Protein AF-A0A2G9TTN8-F1 (afdb_monomer)

Mean predicted aligned error: 19.25 Å

Radius of gyration: 30.58 Å; Cα contacts (8 Å, |Δi|>4): 25; chains: 1; bounding box: 53×48×79 Å

Solvent-accessible surface area (backbone atoms only — not comparable to full-atom values): 8066 Å² total; per-residue (Å²): 133,82,80,85,78,75,73,82,75,46,66,66,56,49,42,71,77,67,45,79,71,88,80,74,72,56,76,67,52,54,54,50,51,51,52,51,50,54,47,68,72,39,45,87,78,34,78,45,72,86,58,41,59,65,82,55,31,70,68,44,46,62,57,51,52,51,51,50,54,51,47,49,42,62,68,40,87,91,48,85,60,77,78,78,64,78,81,66,51,70,76,53,49,72,73,52,71,49,74,66,58,49,50,52,52,52,50,52,53,53,49,52,53,53,51,51,52,50,54,51,53,55,49,53,54,54,51,65,74,72,110

Structure (mmCIF, N/CA/C/O backbone):
data_AF-A0A2G9TTN8-F1
#
_entry.id   AF-A0A2G9TTN8-F1
#
loop_
_atom_site.group_PDB
_atom_site.id
_atom_site.type_symbol
_atom_site.label_atom_id
_atom_site.label_alt_id
_atom_site.label_comp_id
_atom_site.label_asym_id
_atom_site.label_entity_id
_atom_site.label_seq_id
_atom_site.pdbx_PDB_ins_code
_atom_site.Cartn_x
_atom_site.Cartn_y
_atom_site.Cartn_z
_atom_site.occupancy
_atom_site.B_iso_or_equiv
_atom_site.auth_seq_id
_atom_site.auth_comp_id
_atom_site.auth_asym_id
_atom_site.auth_atom_id
_atom_site.pdbx_PDB_model_num
ATOM 1 N N . MET A 1 1 ? 24.290 -30.072 -22.459 1.00 40.03 1 MET A N 1
ATOM 2 C CA . MET A 1 1 ? 23.283 -29.314 -21.688 1.00 40.03 1 MET A CA 1
ATOM 3 C C . MET A 1 1 ? 22.990 -30.095 -20.427 1.00 40.03 1 MET A C 1
ATOM 5 O O . MET A 1 1 ? 22.381 -31.156 -20.503 1.00 40.03 1 MET A O 1
ATOM 9 N N . GLU A 1 2 ? 23.516 -29.625 -19.301 1.00 44.84 2 GLU A N 1
ATOM 10 C CA . GLU A 1 2 ? 23.180 -30.155 -17.981 1.00 44.84 2 GLU A CA 1
ATOM 11 C C . GLU A 1 2 ? 21.689 -29.913 -17.714 1.00 44.84 2 GLU A C 1
ATOM 13 O O . GLU A 1 2 ? 21.155 -28.850 -18.037 1.00 44.84 2 GLU A O 1
ATOM 18 N N . ARG A 1 3 ? 20.998 -30.932 -17.197 1.00 50.28 3 ARG A N 1
ATOM 19 C CA . ARG A 1 3 ? 19.559 -30.904 -16.911 1.00 50.28 3 ARG A CA 1
ATOM 20 C C . ARG A 1 3 ? 19.286 -30.029 -15.686 1.00 50.28 3 ARG A C 1
ATOM 22 O O . ARG A 1 3 ? 19.079 -30.533 -14.588 1.00 50.28 3 ARG A O 1
ATOM 29 N N . VAL A 1 4 ? 19.284 -28.717 -15.872 1.00 46.62 4 VAL A N 1
ATOM 30 C CA . VAL A 1 4 ? 18.769 -27.774 -14.876 1.00 46.62 4 VAL A CA 1
ATOM 31 C C . VAL A 1 4 ? 17.241 -27.880 -14.899 1.00 46.62 4 VAL A C 1
ATOM 33 O O . VAL A 1 4 ? 16.613 -27.466 -15.869 1.00 46.62 4 VAL A O 1
ATOM 36 N N . GLY A 1 5 ? 16.652 -28.502 -13.870 1.00 51.91 5 GLY A N 1
ATOM 37 C CA . GLY A 1 5 ? 15.192 -28.602 -13.709 1.00 51.91 5 GLY A CA 1
ATOM 38 C C . GLY A 1 5 ? 14.635 -29.955 -13.250 1.00 51.91 5 GLY A C 1
ATOM 39 O O . GLY A 1 5 ? 13.427 -30.071 -13.095 1.00 51.91 5 GLY A O 1
ATOM 40 N N . SER A 1 6 ? 15.462 -30.980 -13.011 1.00 50.94 6 SER A N 1
ATOM 41 C CA . SER A 1 6 ? 14.986 -32.289 -12.520 1.00 50.94 6 SER A CA 1
ATOM 42 C C . SER A 1 6 ? 15.005 -32.436 -10.996 1.00 50.94 6 SER A C 1
ATOM 44 O O . SER A 1 6 ? 15.014 -33.560 -10.489 1.00 50.94 6 SER A O 1
ATOM 46 N N . GLU A 1 7 ? 15.043 -31.335 -10.245 1.00 55.66 7 GLU A N 1
ATOM 47 C CA . GLU A 1 7 ? 14.797 -31.413 -8.810 1.00 55.66 7 GLU A CA 1
ATOM 48 C C . GLU A 1 7 ? 13.307 -31.690 -8.620 1.00 55.66 7 GLU A C 1
ATOM 50 O O . GLU A 1 7 ? 12.473 -30.798 -8.761 1.00 55.66 7 GLU A O 1
ATOM 55 N N . LYS A 1 8 ? 12.984 -32.944 -8.285 1.00 53.34 8 LYS A N 1
ATOM 56 C CA . LYS A 1 8 ? 11.803 -33.301 -7.496 1.00 53.34 8 LYS A CA 1
ATOM 57 C C . LYS A 1 8 ? 11.864 -32.504 -6.191 1.00 53.34 8 LYS A C 1
ATOM 59 O O . LYS A 1 8 ? 12.233 -33.049 -5.152 1.00 53.34 8 LYS A O 1
ATOM 64 N N . ARG A 1 9 ? 11.590 -31.199 -6.250 1.00 53.06 9 ARG A N 1
ATOM 65 C CA . ARG A 1 9 ? 11.356 -30.364 -5.079 1.00 53.06 9 ARG A CA 1
ATOM 66 C C . ARG A 1 9 ? 10.040 -30.824 -4.490 1.00 53.06 9 ARG A C 1
ATOM 68 O O . ARG A 1 9 ? 8.984 -30.295 -4.794 1.00 53.06 9 ARG A O 1
ATOM 75 N N . ASP A 1 10 ? 10.171 -31.907 -3.738 1.00 57.09 10 ASP A N 1
ATOM 76 C CA . ASP A 1 10 ? 9.440 -32.183 -2.527 1.00 57.09 10 ASP A CA 1
ATOM 77 C C . ASP A 1 10 ? 7.942 -31.888 -2.670 1.00 57.09 10 ASP A C 1
ATOM 79 O O . ASP A 1 10 ? 7.395 -30.971 -2.065 1.00 57.09 10 ASP A O 1
ATOM 83 N N . GLU A 1 11 ? 7.265 -32.701 -3.491 1.00 55.34 11 GLU A N 1
ATOM 84 C CA . GLU A 1 11 ? 5.795 -32.746 -3.560 1.00 55.34 11 GLU A CA 1
ATOM 85 C C . GLU A 1 11 ? 5.184 -32.828 -2.154 1.00 55.34 11 GLU A C 1
ATOM 87 O O . GLU A 1 11 ? 4.103 -32.309 -1.916 1.00 55.34 11 GLU A O 1
ATOM 92 N N . ARG A 1 12 ? 5.910 -33.402 -1.187 1.00 58.12 12 ARG A N 1
ATOM 93 C CA . ARG A 1 12 ? 5.526 -33.455 0.223 1.00 58.12 12 ARG A CA 1
ATOM 94 C C . ARG A 1 12 ? 5.495 -32.079 0.902 1.00 58.12 12 ARG A C 1
ATOM 96 O O . ARG A 1 12 ? 4.645 -31.860 1.758 1.00 58.12 12 ARG A O 1
ATOM 103 N N . LEU A 1 13 ? 6.394 -31.165 0.536 1.00 54.72 13 LEU A N 1
ATOM 104 C CA . LEU A 1 13 ? 6.375 -29.761 0.967 1.00 54.72 13 LEU A CA 1
ATOM 105 C C . LEU A 1 13 ? 5.200 -29.028 0.314 1.00 54.72 13 LEU A C 1
ATOM 107 O O . LEU A 1 13 ? 4.478 -28.322 1.008 1.00 54.72 13 LEU A O 1
ATOM 111 N N . TYR A 1 14 ? 4.938 -29.298 -0.969 1.00 57.59 14 TYR A N 1
ATOM 112 C CA . TYR A 1 14 ? 3.762 -28.778 -1.672 1.00 57.59 14 TYR A CA 1
ATOM 113 C C . TYR A 1 14 ? 2.443 -29.261 -1.047 1.00 57.59 14 TYR A C 1
ATOM 115 O O . TYR A 1 14 ? 1.543 -28.460 -0.839 1.00 57.59 14 TYR A O 1
ATOM 123 N N . LEU A 1 15 ? 2.333 -30.539 -0.670 1.00 60.25 15 LEU A N 1
ATOM 124 C CA . LEU A 1 15 ? 1.170 -31.084 0.041 1.00 60.25 15 LEU A CA 1
ATOM 125 C C . LEU A 1 15 ? 1.044 -30.555 1.475 1.00 60.25 15 LEU A C 1
ATOM 127 O O . LEU A 1 15 ? -0.063 -30.435 1.978 1.00 60.25 15 LEU A O 1
ATOM 131 N N . LYS A 1 16 ? 2.153 -30.240 2.149 1.00 60.56 16 LYS A N 1
ATOM 132 C CA . LYS A 1 16 ? 2.117 -29.675 3.503 1.00 60.56 16 LYS A CA 1
ATOM 133 C C . LYS A 1 16 ? 1.726 -28.193 3.511 1.00 60.56 16 LYS A C 1
ATOM 135 O O . LYS A 1 16 ? 1.082 -27.757 4.456 1.00 60.56 16 LYS A O 1
ATOM 140 N N . GLU A 1 17 ? 2.150 -27.427 2.506 1.00 58.00 17 GLU A N 1
ATOM 141 C CA . GLU A 1 17 ? 1.852 -25.990 2.398 1.00 58.00 17 GLU A CA 1
ATOM 142 C C . GLU A 1 17 ? 0.553 -25.694 1.632 1.00 58.00 17 GLU A C 1
ATOM 144 O O . GLU A 1 17 ? -0.103 -24.701 1.930 1.00 58.00 17 GLU A O 1
ATOM 149 N N . TYR A 1 18 ? 0.175 -26.539 0.668 1.00 58.38 18 TYR A N 1
ATOM 150 C CA . TYR A 1 18 ? -0.942 -26.302 -0.260 1.00 58.38 18 TYR A CA 1
ATOM 151 C C . TYR A 1 18 ? -1.860 -27.516 -0.463 1.00 58.38 18 TYR A C 1
ATOM 153 O O . TYR A 1 18 ? -2.804 -27.442 -1.251 1.00 58.38 18 TYR A O 1
ATOM 161 N N . GLY A 1 19 ? -1.593 -28.650 0.189 1.00 50.84 19 GLY A N 1
ATOM 162 C CA . GLY A 1 19 ? -2.518 -29.777 0.176 1.00 50.84 19 GLY A CA 1
ATOM 163 C C . GLY A 1 19 ? -3.729 -29.413 1.018 1.00 50.84 19 GLY A C 1
ATOM 164 O O . GLY A 1 19 ? -3.608 -29.242 2.227 1.00 50.84 19 GLY A O 1
ATOM 165 N N . LEU A 1 20 ? -4.876 -29.262 0.363 1.00 51.72 20 LEU A N 1
ATOM 166 C CA . LEU A 1 20 ? -6.171 -29.116 1.014 1.00 51.72 20 LEU A CA 1
ATOM 167 C C . LEU A 1 20 ? -6.384 -30.318 1.944 1.00 51.72 20 LEU A C 1
ATOM 169 O O . LEU A 1 20 ? -6.697 -31.418 1.489 1.00 51.72 20 LEU A O 1
ATOM 173 N N . ASP A 1 21 ? -6.189 -30.117 3.244 1.00 51.28 21 ASP A N 1
ATOM 174 C CA . ASP A 1 21 ? -6.708 -31.020 4.264 1.00 51.28 21 ASP A CA 1
ATOM 175 C C . ASP A 1 21 ? -8.226 -30.785 4.312 1.00 51.28 21 ASP A C 1
ATOM 177 O O . ASP A 1 21 ? -8.738 -30.036 5.137 1.00 51.28 21 ASP A O 1
ATOM 181 N N . GLU A 1 22 ? -8.965 -31.359 3.354 1.00 50.66 22 GLU A N 1
ATOM 182 C CA . GLU A 1 22 ? -10.428 -31.203 3.224 1.00 50.66 22 GLU A CA 1
ATOM 183 C C . GLU A 1 22 ? -11.220 -31.802 4.414 1.00 50.66 22 GLU A C 1
ATOM 185 O O . GLU A 1 22 ? -12.447 -31.883 4.379 1.00 50.66 22 GLU A O 1
ATOM 190 N N . GLY A 1 23 ? -10.549 -32.251 5.480 1.00 51.78 23 GLY A N 1
ATOM 191 C CA . GLY A 1 23 ? -11.149 -33.020 6.570 1.00 51.78 23 GLY A CA 1
ATOM 192 C C . GLY A 1 23 ? -11.307 -32.301 7.910 1.00 51.78 23 GLY A C 1
ATOM 193 O O . GLY A 1 23 ? -11.950 -32.850 8.806 1.00 51.78 23 GLY A O 1
ATOM 194 N N . THR A 1 24 ? -10.748 -31.107 8.097 1.00 49.88 24 THR A N 1
ATOM 195 C CA . THR A 1 24 ? -10.552 -30.534 9.442 1.00 49.88 24 THR A CA 1
ATOM 196 C C . THR A 1 24 ? -11.138 -29.124 9.545 1.00 49.88 24 THR A C 1
ATOM 198 O O . THR A 1 24 ? -10.456 -28.118 9.441 1.00 49.88 24 THR A O 1
ATOM 201 N N . ALA A 1 25 ? -12.448 -29.075 9.822 1.00 52.62 25 ALA A N 1
ATOM 202 C CA . ALA A 1 25 ? -13.176 -27.927 10.385 1.00 52.62 25 ALA A CA 1
ATOM 203 C C . ALA A 1 25 ? -13.300 -26.634 9.536 1.00 52.62 25 ALA A C 1
ATOM 205 O O . ALA A 1 25 ? -13.390 -25.542 10.095 1.00 52.62 25 ALA A O 1
ATOM 206 N N . LEU A 1 26 ? -13.434 -26.749 8.210 1.00 50.62 26 LEU A N 1
ATOM 207 C CA . LEU A 1 26 ? -13.588 -25.604 7.289 1.00 50.62 26 LEU A CA 1
ATOM 208 C C . LEU A 1 26 ? -14.845 -24.736 7.501 1.00 50.62 26 LEU A C 1
ATOM 210 O O . LEU A 1 26 ? -14.825 -23.550 7.196 1.00 50.62 26 LEU A O 1
ATOM 214 N N . GLY A 1 27 ? -15.923 -25.264 8.094 1.00 53.81 27 GLY A N 1
ATOM 215 C CA . GLY A 1 27 ? -17.190 -24.520 8.190 1.00 53.81 27 GLY A CA 1
ATOM 216 C C . GLY A 1 27 ? -17.100 -23.189 8.953 1.00 53.81 27 GLY A C 1
ATOM 217 O O . GLY A 1 27 ? -17.792 -22.239 8.612 1.00 53.81 27 GLY A O 1
ATOM 218 N N . ASN A 1 28 ? -16.223 -23.089 9.957 1.00 60.41 28 ASN A N 1
ATOM 219 C CA . ASN A 1 28 ? -16.062 -21.862 10.747 1.00 60.41 28 ASN A CA 1
ATOM 220 C C . ASN A 1 28 ? -15.043 -20.878 10.147 1.00 60.41 28 ASN A C 1
ATOM 222 O O . ASN A 1 28 ? -15.126 -19.677 10.419 1.00 60.41 28 ASN A O 1
ATOM 226 N N . GLU A 1 29 ? -14.071 -21.379 9.381 1.00 66.75 29 GLU A N 1
ATOM 227 C CA . GLU A 1 29 ? -13.055 -20.561 8.710 1.00 66.75 29 GLU A CA 1
ATOM 228 C C . GLU A 1 29 ? -13.601 -19.952 7.417 1.00 66.75 29 GLU A C 1
ATOM 230 O O . GLU A 1 29 ? -13.359 -18.772 7.160 1.00 66.75 29 GLU A O 1
ATOM 235 N N . ASP A 1 30 ? -14.427 -20.694 6.678 1.00 80.12 30 ASP A N 1
ATOM 236 C CA . ASP A 1 30 ? -15.103 -20.204 5.474 1.00 80.12 30 ASP A CA 1
ATOM 237 C C . ASP A 1 30 ? -16.044 -19.034 5.801 1.00 80.12 30 ASP A C 1
ATOM 239 O O . ASP A 1 30 ? -16.016 -17.993 5.142 1.00 80.12 30 ASP A O 1
ATOM 243 N N . GLU A 1 31 ? -16.820 -19.138 6.884 1.00 85.25 31 GLU A N 1
ATOM 244 C CA . GLU A 1 31 ? -17.669 -18.040 7.366 1.00 85.25 31 GLU A CA 1
ATOM 245 C C . GLU A 1 31 ? -16.861 -16.794 7.755 1.00 85.25 31 GLU A C 1
ATOM 247 O O . GLU A 1 31 ? -17.273 -15.664 7.481 1.00 85.25 31 GLU A O 1
ATOM 252 N N . LEU A 1 32 ? -15.700 -16.981 8.393 1.00 87.38 32 LEU A N 1
ATOM 253 C CA . LEU A 1 32 ? -14.826 -15.875 8.782 1.00 87.38 32 LEU A CA 1
ATOM 254 C C . LEU A 1 32 ? -14.192 -15.206 7.556 1.00 87.38 32 LEU A C 1
ATOM 256 O O . LEU A 1 32 ? -14.090 -13.979 7.518 1.00 87.38 32 LEU A O 1
ATOM 260 N N . ALA A 1 33 ? -13.795 -15.994 6.556 1.00 87.94 33 ALA A N 1
ATOM 261 C CA . ALA A 1 33 ? -13.242 -15.503 5.301 1.00 87.94 33 ALA A CA 1
ATOM 262 C C . ALA A 1 33 ? -14.278 -14.696 4.505 1.00 87.94 33 ALA A C 1
ATOM 264 O O . ALA A 1 33 ? -13.960 -13.609 4.016 1.00 87.94 33 ALA A O 1
ATOM 265 N N . HIS A 1 34 ? -15.525 -15.172 4.436 1.00 89.75 34 HIS A N 1
ATOM 266 C CA . HIS A 1 34 ? -16.630 -14.430 3.829 1.00 89.75 34 HIS A CA 1
ATOM 267 C C . HIS A 1 34 ? -16.905 -13.117 4.564 1.00 89.75 34 HIS A C 1
ATOM 269 O O . HIS A 1 34 ? -16.943 -12.061 3.935 1.00 89.75 34 HIS A O 1
ATOM 275 N N . LEU A 1 35 ? -16.986 -13.153 5.898 1.00 89.12 35 LEU A N 1
ATOM 276 C CA . LEU A 1 35 ? -17.172 -11.947 6.705 1.00 89.12 35 LEU A CA 1
ATOM 277 C C . LEU A 1 35 ? -16.033 -10.938 6.493 1.00 89.12 35 LEU A C 1
ATOM 279 O O . LEU A 1 35 ? -16.276 -9.738 6.378 1.00 89.12 35 LEU A O 1
ATOM 283 N N . TYR A 1 36 ? -14.787 -11.412 6.433 1.00 90.25 36 TYR A N 1
ATOM 284 C CA . TYR A 1 36 ? -13.629 -10.563 6.165 1.00 90.25 36 TYR A CA 1
ATOM 285 C C . TYR A 1 36 ? -13.717 -9.920 4.782 1.00 90.25 36 TYR A C 1
ATOM 287 O O . TYR A 1 36 ? -13.527 -8.711 4.652 1.00 90.25 36 TYR A O 1
ATOM 295 N N . HIS A 1 37 ? -14.039 -10.707 3.756 1.00 91.38 37 HIS A N 1
ATOM 296 C CA . HIS A 1 37 ? -14.210 -10.209 2.398 1.00 91.38 37 HIS A CA 1
ATOM 297 C C . HIS A 1 37 ? -15.285 -9.118 2.326 1.00 91.38 37 HIS A C 1
ATOM 299 O O . HIS A 1 37 ? -15.022 -8.039 1.795 1.00 91.38 37 HIS A O 1
ATOM 305 N N . ASP A 1 38 ? -16.452 -9.355 2.922 1.00 90.81 38 ASP A N 1
ATOM 306 C CA . ASP A 1 38 ? -17.572 -8.412 2.909 1.00 90.81 38 ASP A CA 1
ATOM 307 C C . ASP A 1 38 ? -17.229 -7.094 3.605 1.00 90.81 38 ASP A C 1
ATOM 309 O O . ASP A 1 38 ? -17.565 -6.016 3.105 1.00 90.81 38 ASP A O 1
ATOM 313 N N . VAL A 1 39 ? -16.521 -7.160 4.735 1.00 90.75 39 VAL A N 1
ATOM 314 C CA . VAL A 1 39 ? -16.051 -5.969 5.452 1.00 90.75 39 VAL A CA 1
ATOM 315 C C . VAL A 1 39 ? -15.048 -5.184 4.610 1.00 90.75 39 VAL A C 1
ATOM 317 O O . VAL A 1 39 ? -15.163 -3.964 4.501 1.00 90.75 39 VAL A O 1
ATOM 320 N N . MET A 1 40 ? -14.091 -5.868 3.980 1.00 87.62 40 MET A N 1
ATOM 321 C CA . MET A 1 40 ? -13.050 -5.218 3.177 1.00 87.62 40 MET A CA 1
ATOM 322 C C . MET A 1 40 ? -13.598 -4.620 1.874 1.00 87.62 40 MET A C 1
ATOM 324 O O . MET A 1 40 ? -13.087 -3.598 1.414 1.00 87.62 40 MET A O 1
ATOM 328 N N . MET A 1 41 ? -14.644 -5.212 1.289 1.00 91.50 41 MET A N 1
ATOM 329 C CA . MET A 1 41 ? -15.289 -4.691 0.077 1.00 91.50 41 MET A CA 1
ATOM 330 C C . MET A 1 41 ? -16.233 -3.517 0.361 1.00 91.50 41 MET A C 1
ATOM 332 O O . MET A 1 41 ? -16.399 -2.645 -0.492 1.00 91.50 41 MET A O 1
ATOM 336 N N . ASN A 1 42 ? -16.806 -3.438 1.564 1.00 89.12 42 ASN A N 1
ATOM 337 C CA . ASN A 1 42 ? -17.757 -2.393 1.948 1.00 89.12 42 ASN A CA 1
ATOM 338 C C . ASN A 1 42 ? -17.130 -1.327 2.857 1.00 89.12 42 ASN A C 1
ATOM 340 O O . ASN A 1 42 ? -17.616 -1.044 3.954 1.00 89.12 42 ASN A O 1
ATOM 344 N N . SER A 1 43 ? -16.080 -0.667 2.367 1.00 83.38 43 SER A N 1
ATOM 345 C CA . SER A 1 43 ? -15.341 0.368 3.110 1.00 83.38 43 SER A CA 1
ATOM 346 C C . SER A 1 43 ? -16.190 1.569 3.555 1.00 83.38 43 SER A C 1
ATOM 348 O O . SER A 1 43 ? -15.846 2.240 4.525 1.00 83.38 43 SER A O 1
ATOM 350 N N . ALA A 1 44 ? -17.320 1.835 2.892 1.00 88.44 44 ALA A N 1
ATOM 351 C CA . ALA A 1 44 ? -18.253 2.891 3.288 1.00 88.44 44 ALA A CA 1
ATOM 352 C C . ALA A 1 44 ? -19.015 2.569 4.587 1.00 88.44 44 ALA A C 1
ATOM 354 O O . ALA A 1 44 ? -19.326 3.476 5.355 1.00 88.44 44 ALA A O 1
ATOM 355 N N . LEU A 1 45 ? -19.321 1.289 4.827 1.00 88.81 45 LEU A N 1
ATOM 356 C CA . LEU A 1 45 ? -19.989 0.825 6.047 1.00 88.81 45 LEU A CA 1
ATOM 357 C C . LEU A 1 45 ? -18.994 0.606 7.186 1.00 88.81 45 LEU A C 1
ATOM 359 O O . LEU A 1 45 ? -19.357 0.760 8.351 1.00 88.81 45 LEU A O 1
ATOM 363 N N . TYR A 1 46 ? -17.743 0.297 6.837 1.00 88.44 46 TYR A N 1
ATOM 364 C CA . TYR A 1 46 ? -16.675 0.001 7.783 1.00 88.44 46 TYR A CA 1
ATOM 365 C C . TYR A 1 46 ? -15.483 0.967 7.639 1.00 88.44 46 TYR A C 1
ATOM 367 O O . TYR A 1 46 ? -14.388 0.547 7.260 1.00 88.44 46 TYR A O 1
ATOM 375 N N . PRO A 1 47 ? -15.664 2.277 7.910 1.00 87.06 47 PRO A N 1
ATOM 376 C CA . PRO A 1 47 ? -14.626 3.284 7.678 1.00 87.06 47 PRO A CA 1
ATOM 377 C C . PRO A 1 47 ? -13.462 3.229 8.679 1.00 87.06 47 PRO A C 1
ATOM 379 O O . PRO A 1 47 ? -12.411 3.819 8.432 1.00 87.06 47 PRO A O 1
ATOM 382 N N . SER A 1 48 ? -13.634 2.567 9.825 1.00 88.81 48 SER A N 1
ATOM 383 C CA . SER A 1 48 ? -12.620 2.469 10.881 1.00 88.81 48 SER A CA 1
ATOM 384 C C . SER A 1 48 ? -12.586 1.075 11.502 1.00 88.81 48 SER A C 1
ATOM 386 O O . SER A 1 48 ? -13.562 0.330 11.429 1.00 88.81 48 SER A O 1
ATOM 388 N N . LEU A 1 49 ? -11.488 0.723 12.178 1.00 86.50 49 LEU A N 1
ATOM 389 C CA . LEU A 1 49 ? -11.386 -0.573 12.858 1.00 86.50 49 LEU A CA 1
ATOM 390 C C . LEU A 1 49 ? -12.542 -0.794 13.855 1.00 86.50 49 LEU A C 1
ATOM 392 O O . LEU A 1 49 ? -13.065 -1.894 13.941 1.00 86.50 49 LEU A O 1
ATOM 396 N N . GLU A 1 50 ? -12.983 0.249 14.561 1.00 89.06 50 GLU A N 1
ATOM 397 C CA . GLU A 1 50 ? -14.073 0.179 15.551 1.00 89.06 50 GLU A CA 1
ATOM 398 C C . GLU A 1 50 ? -15.446 -0.123 14.937 1.00 89.06 50 GLU A C 1
ATOM 400 O O . GLU A 1 50 ? -16.333 -0.622 15.623 1.00 89.06 50 GLU A O 1
ATOM 405 N N . SER A 1 51 ? -15.628 0.178 13.650 1.00 90.56 51 SER A N 1
ATOM 406 C CA . SER A 1 51 ? -16.875 -0.115 12.937 1.00 90.56 51 SER A CA 1
ATOM 407 C C . SER A 1 51 ? -16.988 -1.579 12.493 1.00 90.56 51 SER A C 1
ATOM 409 O O . SER A 1 51 ? -18.084 -2.040 12.178 1.00 90.56 51 SER A O 1
ATOM 411 N N . VAL A 1 52 ? -15.875 -2.322 12.485 1.00 91.25 52 VAL A N 1
ATOM 412 C CA . VAL A 1 52 ? -15.803 -3.727 12.059 1.00 91.25 52 VAL A CA 1
ATOM 413 C C . VAL A 1 52 ? -16.515 -4.642 13.074 1.00 91.25 52 VAL A C 1
ATOM 415 O O . VAL A 1 52 ? -16.433 -4.399 14.279 1.00 91.25 52 VAL A O 1
ATOM 418 N N . PRO A 1 53 ? -17.177 -5.735 12.637 1.00 92.62 53 PRO A N 1
ATOM 419 C CA . PRO A 1 53 ? -17.763 -6.723 13.542 1.00 92.62 53 PRO A CA 1
ATOM 420 C C . PRO A 1 53 ? -16.767 -7.248 14.5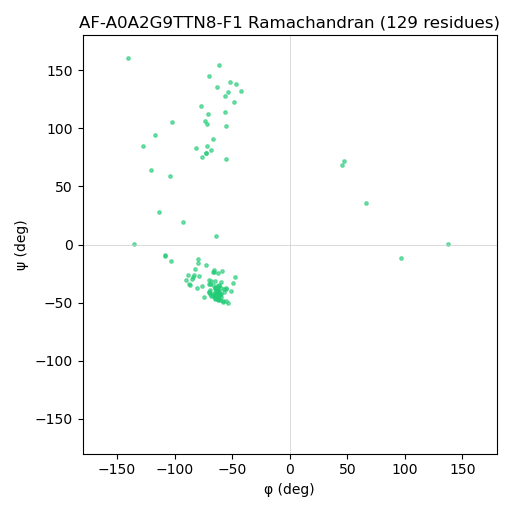88 1.00 92.62 53 PRO A C 1
ATOM 422 O O . PRO A 1 53 ? -15.620 -7.556 14.259 1.00 92.62 53 PRO A O 1
ATOM 425 N N . SER A 1 54 ? -17.223 -7.424 15.834 1.00 88.81 54 SER A N 1
ATOM 426 C CA . SER A 1 54 ? -16.382 -7.782 16.994 1.00 88.81 54 SER A CA 1
ATOM 427 C C . SER A 1 54 ? -15.484 -9.000 16.758 1.00 88.81 54 SER A C 1
ATOM 429 O O . SER A 1 54 ? -14.306 -8.977 17.103 1.00 88.81 54 SER A O 1
ATOM 431 N N . ARG A 1 55 ? -16.007 -10.027 16.076 1.00 88.88 55 ARG A N 1
ATOM 432 C CA . ARG A 1 55 ? -15.265 -11.249 15.722 1.00 88.88 55 ARG A CA 1
ATOM 433 C C . ARG A 1 55 ? -13.995 -10.963 14.909 1.00 88.88 55 ARG A C 1
ATOM 435 O O . ARG A 1 55 ? -12.983 -11.617 15.122 1.00 88.88 55 ARG A O 1
ATOM 442 N N . LEU A 1 56 ? -14.041 -9.998 13.990 1.00 89.06 56 LEU A N 1
ATOM 443 C CA . LEU A 1 56 ? -12.879 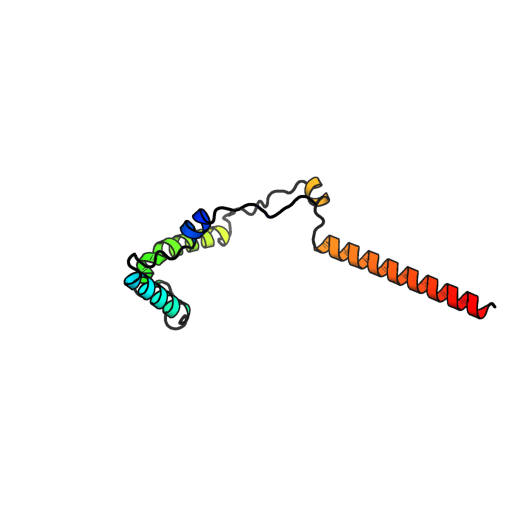-9.576 13.201 1.00 89.06 56 LEU A CA 1
ATOM 444 C C . LEU A 1 56 ? -12.059 -8.509 13.919 1.00 89.06 56 LEU A C 1
ATOM 446 O O . LEU A 1 56 ? -10.835 -8.512 13.806 1.00 89.06 56 LEU A O 1
ATOM 450 N N . TYR A 1 57 ? -12.716 -7.624 14.671 1.00 90.62 57 TYR A N 1
ATOM 451 C CA . TYR A 1 57 ? -12.045 -6.623 15.492 1.00 90.62 57 TYR A CA 1
ATOM 452 C C . TYR A 1 57 ? -11.022 -7.273 16.424 1.00 90.62 57 TYR A C 1
ATOM 454 O O . TYR A 1 57 ? -9.861 -6.876 16.416 1.00 90.62 57 TYR A O 1
ATOM 462 N N . ASP A 1 58 ? -11.417 -8.312 17.162 1.00 89.31 58 ASP A N 1
ATOM 463 C CA . ASP A 1 58 ? -10.543 -8.971 18.135 1.00 89.31 58 ASP A CA 1
ATOM 464 C C . ASP A 1 58 ? -9.294 -9.586 17.482 1.00 89.31 58 ASP A C 1
ATOM 466 O O . ASP A 1 58 ? -8.204 -9.521 18.049 1.00 89.31 58 ASP A O 1
ATOM 470 N N . ILE A 1 59 ? -9.427 -10.105 16.257 1.00 90.19 59 ILE A N 1
ATOM 471 C CA . ILE A 1 59 ? -8.321 -10.690 15.485 1.00 90.19 59 ILE A CA 1
ATOM 472 C C . ILE A 1 59 ? -7.401 -9.594 14.928 1.00 90.19 59 ILE A C 1
ATOM 474 O O . ILE A 1 59 ? -6.174 -9.690 14.993 1.00 90.19 59 ILE A O 1
ATOM 478 N N . LEU A 1 60 ? -7.988 -8.538 14.361 1.00 90.00 60 LEU A N 1
ATOM 479 C CA . LEU A 1 60 ? -7.249 -7.499 13.646 1.00 90.00 60 LEU A CA 1
ATOM 480 C C . LEU A 1 60 ? -6.651 -6.441 14.574 1.00 90.00 60 LEU A C 1
ATOM 482 O O . LEU A 1 60 ? -5.700 -5.766 14.176 1.00 90.00 60 LEU A O 1
ATOM 486 N N . ARG A 1 61 ? -7.167 -6.281 15.799 1.00 92.31 61 ARG A N 1
ATOM 487 C CA . ARG A 1 61 ? -6.783 -5.191 16.709 1.00 92.31 61 ARG A CA 1
ATOM 488 C C . ARG A 1 61 ? -5.287 -5.144 16.971 1.00 92.31 61 ARG A C 1
ATOM 490 O O . ARG A 1 61 ? -4.689 -4.080 16.855 1.00 92.31 61 ARG A O 1
ATOM 497 N N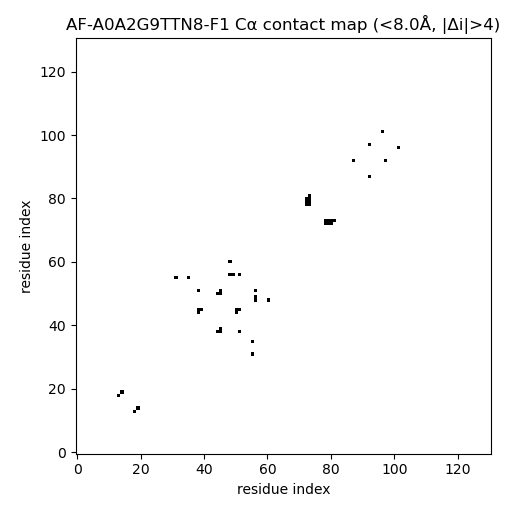 . GLU A 1 62 ? -4.676 -6.276 17.305 1.00 90.12 62 GLU A N 1
ATOM 498 C CA . GLU A 1 62 ? -3.246 -6.326 17.634 1.00 90.12 62 GLU A CA 1
ATOM 499 C C . GLU A 1 62 ? -2.372 -5.961 16.430 1.00 90.12 62 GLU A C 1
ATOM 501 O O . GLU A 1 62 ? -1.453 -5.144 16.543 1.00 90.12 62 GLU A O 1
ATOM 506 N N . TRP A 1 63 ? -2.709 -6.504 15.259 1.00 90.81 63 TRP A N 1
ATOM 507 C CA . TRP A 1 63 ? -2.030 -6.208 13.999 1.00 90.81 63 TRP A CA 1
ATOM 508 C C . TRP A 1 63 ? -2.172 -4.741 13.615 1.00 90.81 63 TRP A C 1
ATOM 510 O O . TRP A 1 63 ? -1.179 -4.088 13.295 1.00 90.81 63 TRP A O 1
ATOM 520 N N . HIS A 1 64 ? -3.386 -4.202 13.711 1.00 90.69 64 HIS A N 1
ATOM 521 C CA . HIS A 1 64 ? -3.667 -2.799 13.444 1.00 90.69 64 HIS A CA 1
ATOM 522 C C . HIS A 1 64 ? -2.894 -1.880 14.399 1.00 90.69 64 HIS A C 1
ATOM 524 O O . HIS A 1 64 ? -2.257 -0.927 13.953 1.00 90.69 64 HIS A O 1
ATOM 530 N N . SER A 1 65 ? -2.876 -2.175 15.703 1.00 89.94 65 SER A N 1
ATOM 531 C CA . SER A 1 65 ? -2.092 -1.415 16.684 1.00 89.94 65 SER A CA 1
ATOM 532 C C . SER A 1 65 ? -0.593 -1.454 16.382 1.00 89.94 65 SER A C 1
ATOM 534 O O . SER A 1 65 ? 0.069 -0.418 16.443 1.00 89.94 65 SER A O 1
ATOM 536 N N . SER A 1 66 ? -0.060 -2.621 16.014 1.00 88.00 66 SER A N 1
ATOM 537 C CA . SER A 1 66 ? 1.350 -2.792 15.653 1.00 88.00 66 SER A CA 1
ATOM 538 C C . SER A 1 66 ? 1.718 -2.023 14.379 1.00 88.00 66 SER A C 1
ATOM 540 O O . SER A 1 66 ? 2.706 -1.284 14.353 1.00 88.00 66 SER A O 1
ATOM 542 N N . ALA A 1 67 ? 0.884 -2.118 13.340 1.00 87.69 67 ALA A N 1
ATOM 543 C CA . ALA A 1 67 ? 1.060 -1.401 12.081 1.00 87.69 67 ALA A CA 1
ATOM 544 C C . ALA A 1 67 ? 0.946 0.120 12.261 1.00 87.69 67 ALA A C 1
ATOM 546 O O . ALA A 1 67 ? 1.749 0.873 11.707 1.00 87.69 67 ALA A O 1
ATOM 547 N N . ASN A 1 68 ? -0.000 0.586 13.079 1.00 87.88 68 ASN A N 1
ATOM 548 C CA . ASN A 1 68 ? -0.141 2.000 13.410 1.00 87.88 68 ASN A CA 1
ATOM 549 C C . ASN A 1 68 ? 1.085 2.513 14.182 1.00 87.88 68 ASN A C 1
ATOM 551 O O . ASN A 1 68 ? 1.636 3.554 13.836 1.00 87.88 68 ASN A O 1
ATOM 555 N N . ALA A 1 69 ? 1.580 1.755 15.167 1.00 86.44 69 ALA A N 1
ATOM 556 C CA . ALA A 1 69 ? 2.800 2.105 15.892 1.00 86.44 69 ALA A CA 1
ATOM 557 C C . ALA A 1 69 ? 4.030 2.149 14.969 1.00 86.44 69 ALA A C 1
ATOM 559 O O . ALA A 1 69 ? 4.852 3.055 15.083 1.00 86.44 69 ALA A O 1
ATOM 560 N N . TYR A 1 70 ? 4.156 1.204 14.034 1.00 82.19 70 TYR A N 1
ATOM 561 C CA . TYR A 1 70 ? 5.203 1.229 13.011 1.00 82.19 70 TYR A CA 1
ATOM 562 C C . TYR A 1 70 ? 5.098 2.474 12.126 1.00 82.19 70 TYR A C 1
ATOM 564 O O . TYR A 1 70 ? 6.088 3.180 11.949 1.00 82.19 70 TYR A O 1
ATOM 572 N N . THR A 1 71 ? 3.894 2.772 11.633 1.00 84.19 71 THR A N 1
ATOM 573 C CA . THR A 1 71 ? 3.618 3.941 10.788 1.00 84.19 71 THR A CA 1
ATOM 574 C C . THR A 1 71 ? 3.998 5.224 11.512 1.00 84.19 71 THR A C 1
ATOM 576 O O . THR A 1 71 ? 4.778 6.010 10.992 1.00 84.19 71 THR A O 1
ATOM 579 N N . GLN A 1 72 ? 3.556 5.391 12.759 1.00 83.44 72 GLN A N 1
ATOM 580 C CA . GLN A 1 72 ? 3.930 6.538 13.582 1.00 83.44 72 GLN A CA 1
ATOM 581 C C . GLN A 1 72 ? 5.445 6.665 13.738 1.00 83.44 72 GLN A C 1
ATOM 583 O O . GLN A 1 72 ? 5.965 7.767 13.634 1.00 83.44 72 GLN A O 1
ATOM 588 N N . ARG A 1 73 ? 6.175 5.562 13.926 1.00 75.38 73 ARG A N 1
ATOM 589 C CA . ARG A 1 73 ? 7.639 5.620 14.016 1.00 75.38 73 ARG A CA 1
ATOM 590 C C . ARG A 1 73 ? 8.292 6.112 12.721 1.00 75.38 73 ARG A C 1
ATOM 592 O O . ARG A 1 73 ? 9.270 6.842 12.805 1.00 75.38 73 ARG A O 1
ATOM 599 N N . ILE A 1 74 ? 7.785 5.728 11.544 1.00 75.69 74 ILE A N 1
ATOM 600 C CA . ILE A 1 74 ? 8.361 6.143 10.248 1.00 75.69 74 ILE A CA 1
ATOM 601 C C . ILE A 1 74 ? 7.900 7.520 9.768 1.00 75.69 74 ILE A C 1
ATOM 603 O O . ILE A 1 74 ? 8.620 8.147 8.995 1.00 75.69 74 ILE A O 1
ATOM 607 N N . THR A 1 75 ? 6.715 7.983 10.177 1.00 75.62 75 THR A N 1
ATOM 608 C CA . THR A 1 75 ? 6.130 9.243 9.689 1.00 75.62 75 THR A CA 1
ATOM 609 C C . THR A 1 75 ? 6.246 10.399 10.671 1.00 75.62 75 THR A C 1
ATOM 611 O O . THR A 1 75 ? 5.972 11.533 10.292 1.00 75.62 75 THR A O 1
ATOM 614 N N . LYS A 1 76 ? 6.572 10.145 11.942 1.00 74.00 76 LYS A N 1
ATOM 615 C CA . LYS A 1 76 ? 6.659 11.201 12.951 1.00 74.00 76 LYS A CA 1
ATOM 616 C C . LYS A 1 76 ? 7.959 11.979 12.785 1.00 74.00 76 LYS A C 1
ATOM 618 O O . LYS A 1 76 ? 9.057 11.436 12.917 1.00 74.00 76 LYS A O 1
ATOM 623 N N . ASP A 1 77 ? 7.811 13.273 12.528 1.00 64.62 77 ASP A N 1
ATOM 624 C CA . ASP A 1 77 ? 8.932 14.192 12.373 1.00 64.62 77 ASP A CA 1
ATOM 625 C C . ASP A 1 77 ? 9.840 14.169 13.614 1.00 64.62 77 ASP A C 1
ATOM 627 O O . ASP A 1 77 ? 9.388 14.325 14.750 1.00 64.62 77 ASP A O 1
ATOM 631 N N . GLY A 1 78 ? 11.139 13.959 13.390 1.00 67.38 78 GLY A N 1
ATOM 632 C CA . GLY A 1 78 ? 12.166 13.931 14.437 1.00 67.38 78 GLY A CA 1
ATOM 633 C C . GLY A 1 78 ? 12.558 12.541 14.956 1.00 67.38 78 GLY A C 1
ATOM 634 O O . GLY A 1 78 ? 13.594 12.429 15.609 1.00 67.38 78 GLY A O 1
ATOM 635 N N . GLU A 1 79 ? 11.819 11.473 14.630 1.00 59.78 79 GLU A N 1
ATOM 636 C CA . GLU A 1 79 ? 12.208 10.090 14.945 1.00 59.78 79 GLU A CA 1
ATOM 637 C C . GLU A 1 79 ? 12.759 9.393 13.687 1.00 59.78 79 GLU A C 1
ATOM 639 O O . GLU A 1 79 ? 12.036 9.031 12.765 1.00 59.78 79 GLU A O 1
ATOM 644 N N . THR A 1 80 ? 14.082 9.208 13.613 1.00 59.78 80 THR A N 1
ATOM 645 C CA . THR A 1 80 ? 14.733 8.506 12.490 1.00 59.78 80 THR A CA 1
ATOM 646 C C . THR A 1 80 ? 14.455 7.006 12.541 1.00 59.78 80 THR A C 1
ATOM 648 O O . THR A 1 80 ? 15.274 6.221 13.026 1.00 59.78 80 THR A O 1
ATOM 651 N N . TYR A 1 81 ? 13.328 6.569 11.991 1.00 53.19 81 TYR A N 1
ATOM 652 C CA . TYR A 1 81 ? 13.098 5.152 11.745 1.00 53.19 81 TYR A CA 1
ATOM 653 C C . TYR A 1 81 ? 13.798 4.736 10.447 1.00 53.19 81 TYR A C 1
ATOM 655 O O . TYR A 1 81 ? 13.241 4.736 9.356 1.00 53.19 81 TYR A O 1
ATOM 663 N N . ALA A 1 82 ? 15.093 4.451 10.596 1.00 62.25 82 ALA A N 1
ATOM 664 C CA . ALA A 1 82 ? 15.948 3.760 9.636 1.00 62.25 82 ALA A CA 1
ATOM 665 C C . ALA A 1 82 ? 15.868 4.241 8.169 1.00 62.25 82 ALA A C 1
ATOM 667 O O . ALA A 1 82 ? 15.468 3.500 7.279 1.00 62.25 82 ALA A O 1
ATOM 668 N N . ALA A 1 83 ? 16.405 5.431 7.887 1.00 53.09 83 ALA A N 1
ATOM 669 C CA . ALA A 1 83 ? 16.833 5.805 6.533 1.00 53.09 83 ALA A CA 1
ATOM 670 C C . ALA A 1 83 ? 18.356 5.990 6.415 1.00 53.09 83 ALA A C 1
ATOM 672 O O . ALA A 1 83 ? 18.839 6.681 5.522 1.00 53.09 83 ALA A O 1
ATOM 673 N N . ARG A 1 84 ? 19.162 5.306 7.244 1.00 53.06 84 ARG A N 1
ATOM 674 C CA . ARG A 1 84 ? 20.485 4.894 6.752 1.00 53.06 84 ARG A CA 1
ATOM 675 C C . ARG A 1 84 ? 20.256 3.704 5.830 1.00 53.06 84 ARG A C 1
ATOM 677 O O . ARG A 1 84 ? 20.519 2.565 6.203 1.00 53.06 84 ARG A O 1
ATOM 684 N N . LEU A 1 85 ? 19.755 3.987 4.621 1.00 54.72 85 LEU A N 1
ATOM 685 C CA . LEU A 1 85 ? 19.964 3.095 3.483 1.00 54.72 85 LEU A CA 1
ATOM 686 C C . LEU A 1 85 ? 21.428 2.645 3.558 1.00 54.72 85 LEU A C 1
ATOM 688 O O . LEU A 1 85 ? 22.285 3.508 3.804 1.00 54.72 85 LEU A O 1
ATOM 692 N N . PRO A 1 86 ? 21.738 1.343 3.427 1.00 52.81 86 PRO A N 1
ATOM 693 C CA . PRO A 1 86 ? 23.118 0.893 3.478 1.00 52.81 86 PRO A CA 1
ATOM 694 C C . PRO A 1 86 ? 23.924 1.786 2.542 1.00 52.81 86 PRO A C 1
ATOM 696 O O . PRO A 1 86 ? 23.570 1.949 1.371 1.00 52.81 86 PRO A O 1
ATOM 699 N N . VAL A 1 87 ? 24.954 2.443 3.084 1.00 56.06 87 VAL A N 1
ATOM 700 C CA . VAL A 1 87 ? 25.846 3.281 2.288 1.00 56.06 87 VAL A CA 1
ATOM 701 C C . VAL A 1 87 ? 26.571 2.320 1.363 1.00 56.06 87 VAL A C 1
ATOM 703 O O . VAL A 1 87 ? 27.580 1.714 1.722 1.00 56.06 87 VAL A O 1
ATOM 706 N N . VAL A 1 88 ? 25.990 2.111 0.183 1.00 56.69 88 VAL A N 1
ATOM 707 C CA . VAL A 1 88 ? 26.588 1.320 -0.879 1.00 56.69 88 VAL A CA 1
ATOM 708 C C . VAL A 1 88 ? 27.938 1.969 -1.131 1.00 56.69 88 VAL A C 1
ATOM 710 O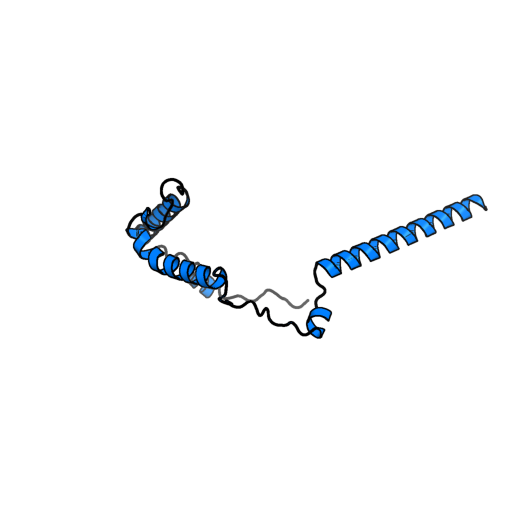 O . VAL A 1 88 ? 27.987 3.136 -1.531 1.00 56.69 88 VAL A O 1
ATOM 713 N N . ARG A 1 89 ? 29.032 1.245 -0.840 1.00 60.03 89 ARG A N 1
ATOM 714 C CA . ARG A 1 89 ? 30.387 1.729 -1.137 1.00 60.03 89 ARG A CA 1
ATOM 715 C C . ARG A 1 89 ? 30.370 2.260 -2.575 1.00 60.03 89 ARG A C 1
ATOM 717 O O . ARG A 1 89 ? 29.784 1.590 -3.428 1.00 60.03 89 ARG A O 1
ATOM 724 N N . PRO A 1 90 ? 30.997 3.404 -2.891 1.00 57.06 90 PRO A N 1
ATOM 725 C CA . PRO A 1 90 ? 31.032 3.913 -4.264 1.00 57.06 90 PRO A CA 1
ATOM 726 C C . PRO A 1 90 ? 31.455 2.839 -5.283 1.00 57.06 90 PRO A C 1
ATOM 728 O O . PRO A 1 90 ? 30.900 2.754 -6.373 1.00 57.06 90 PRO A O 1
ATOM 731 N N . SER A 1 91 ? 32.330 1.913 -4.874 1.00 56.19 91 SER A N 1
ATOM 732 C CA . SER A 1 91 ? 32.751 0.744 -5.657 1.00 56.19 91 SER A CA 1
ATOM 733 C C . SER A 1 91 ? 31.665 -0.300 -5.953 1.00 56.19 91 SER A C 1
ATOM 735 O O . SER A 1 91 ? 31.824 -1.073 -6.893 1.00 56.19 91 SER A O 1
ATOM 737 N N . ALA A 1 92 ? 30.588 -0.367 -5.173 1.00 56.78 92 ALA A N 1
ATOM 738 C CA . ALA A 1 92 ? 29.415 -1.194 -5.450 1.00 56.78 92 ALA A CA 1
ATOM 739 C C . ALA A 1 92 ? 28.395 -0.449 -6.332 1.00 56.78 92 ALA A C 1
ATOM 741 O O . ALA A 1 92 ? 27.844 -1.069 -7.236 1.00 56.78 92 ALA A O 1
ATOM 742 N N . ARG A 1 93 ? 28.245 0.882 -6.190 1.00 57.69 93 ARG A N 1
ATOM 743 C CA . ARG A 1 93 ? 27.487 1.705 -7.162 1.00 57.69 93 ARG A CA 1
ATOM 744 C C . ARG A 1 93 ? 28.088 1.627 -8.565 1.00 57.69 93 ARG A C 1
ATOM 746 O O . ARG A 1 93 ? 27.355 1.533 -9.535 1.00 57.69 93 ARG A O 1
ATOM 753 N N . LEU A 1 94 ? 29.416 1.570 -8.670 1.00 55.72 94 LEU A N 1
ATOM 754 C CA . LEU A 1 94 ? 30.101 1.388 -9.953 1.00 55.72 94 LEU A CA 1
ATOM 755 C C . LEU A 1 94 ? 29.832 0.020 -10.610 1.00 55.72 94 LEU A C 1
ATOM 757 O O . LEU A 1 94 ? 29.963 -0.096 -11.826 1.00 55.72 94 LEU A O 1
ATOM 761 N N . ARG A 1 95 ? 29.464 -1.016 -9.839 1.00 61.06 95 ARG A N 1
ATOM 762 C CA . ARG A 1 95 ? 29.179 -2.364 -10.373 1.00 61.06 95 ARG A CA 1
ATOM 763 C C . ARG A 1 95 ? 27.746 -2.517 -10.872 1.00 61.06 95 ARG A C 1
ATOM 765 O O . ARG A 1 95 ? 27.507 -3.287 -11.794 1.00 61.06 95 ARG A O 1
ATOM 772 N N . THR A 1 96 ? 26.805 -1.785 -10.287 1.00 58.81 96 THR A N 1
ATOM 773 C CA . THR A 1 96 ? 25.395 -1.774 -10.688 1.00 58.81 96 THR A CA 1
ATOM 774 C C . THR A 1 96 ? 25.027 -0.378 -11.156 1.00 58.81 96 THR A C 1
ATOM 776 O O . THR A 1 96 ? 24.665 0.468 -10.339 1.00 58.81 96 THR A O 1
ATOM 779 N N . LYS A 1 97 ? 25.123 -0.145 -12.471 1.00 61.19 97 LYS A N 1
ATOM 780 C CA . LYS A 1 97 ? 24.627 1.091 -13.090 1.00 61.19 97 LYS A CA 1
ATOM 781 C C . LYS A 1 97 ? 23.169 1.284 -12.691 1.00 61.19 97 LYS A C 1
ATOM 783 O O . LYS A 1 97 ? 22.372 0.349 -12.791 1.00 61.19 97 LYS A O 1
ATOM 788 N N . SER A 1 98 ? 22.827 2.478 -12.230 1.00 64.88 98 SER A N 1
ATOM 789 C CA . SER A 1 98 ? 21.433 2.813 -11.957 1.00 64.88 98 SER A CA 1
ATOM 790 C C . SER A 1 98 ? 20.605 2.724 -13.244 1.00 64.88 98 SER A C 1
ATOM 792 O O . SER A 1 98 ? 21.121 2.872 -14.354 1.00 64.88 98 SER A O 1
ATOM 794 N N . CYS A 1 99 ? 19.303 2.476 -13.102 1.00 59.31 99 CYS A N 1
ATOM 795 C CA . CYS A 1 99 ? 18.387 2.393 -14.240 1.00 59.31 99 CYS A CA 1
ATOM 796 C C . CYS A 1 99 ? 18.444 3.675 -15.099 1.00 59.31 99 CYS A C 1
ATOM 798 O O . CYS A 1 99 ? 18.487 3.600 -16.325 1.00 59.31 99 CYS A O 1
ATOM 800 N N . SER A 1 100 ? 18.565 4.845 -14.464 1.00 64.62 100 SER A N 1
ATOM 801 C CA . SER A 1 100 ? 18.749 6.136 -15.136 1.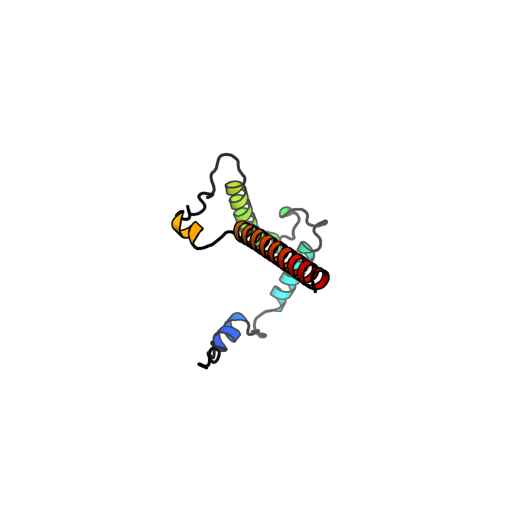00 64.62 100 SER A CA 1
ATOM 802 C C . SER A 1 100 ? 20.076 6.233 -15.894 1.00 64.62 100 SER A C 1
ATOM 804 O O . SER A 1 100 ? 20.072 6.604 -17.063 1.00 64.62 100 SER A O 1
ATOM 806 N N . GLU A 1 101 ? 21.202 5.840 -15.292 1.00 67.88 101 GLU A N 1
ATOM 807 C CA . GLU A 1 101 ? 22.503 5.801 -15.983 1.00 67.88 101 GLU A CA 1
ATOM 808 C C . GLU A 1 101 ? 22.492 4.835 -17.175 1.00 67.88 101 GLU A C 1
ATOM 810 O O . GLU A 1 101 ? 23.099 5.112 -18.209 1.00 67.88 101 GLU A O 1
ATOM 815 N N . TRP A 1 102 ? 21.783 3.708 -17.065 1.00 72.19 102 TRP A N 1
ATOM 816 C CA . TRP A 1 102 ? 21.600 2.786 -18.184 1.00 72.19 102 TRP A CA 1
ATOM 817 C C . TRP A 1 102 ? 20.801 3.425 -19.325 1.00 72.19 102 TRP A C 1
ATOM 819 O O . TRP A 1 102 ? 21.204 3.308 -20.484 1.00 72.19 102 TRP A O 1
ATOM 829 N N . TYR A 1 103 ? 19.714 4.139 -19.014 1.00 72.69 103 TYR A N 1
ATOM 830 C CA . TYR A 1 103 ? 18.923 4.852 -20.018 1.00 72.69 103 TYR A CA 1
ATOM 831 C C . TYR A 1 103 ? 19.709 5.977 -20.697 1.00 72.69 103 TYR A C 1
ATOM 833 O O . TYR A 1 103 ? 19.639 6.090 -21.920 1.00 72.69 103 TYR A O 1
ATOM 841 N N . GLU A 1 104 ? 20.498 6.757 -19.955 1.00 77.19 104 GLU A N 1
ATOM 842 C CA . GLU A 1 104 ? 21.330 7.825 -20.528 1.00 77.19 104 GLU A CA 1
ATOM 843 C C . GLU A 1 104 ? 22.413 7.266 -21.459 1.00 77.19 104 GLU A C 1
ATOM 845 O O . GLU A 1 104 ? 22.561 7.720 -22.595 1.00 77.19 104 GLU A O 1
ATOM 850 N N . VAL A 1 105 ? 23.104 6.196 -21.050 1.00 76.94 105 VAL A N 1
ATOM 851 C CA . VAL A 1 105 ? 24.086 5.515 -21.910 1.00 76.94 105 VAL A CA 1
ATOM 852 C C . VAL A 1 105 ? 23.414 4.921 -23.152 1.00 76.94 105 VAL A C 1
ATOM 854 O O . VAL A 1 105 ? 23.930 5.044 -24.265 1.00 76.94 105 VAL A O 1
ATOM 857 N N . LYS A 1 106 ? 22.237 4.304 -23.004 1.00 77.88 106 LYS A N 1
ATOM 858 C CA . LYS A 1 106 ? 21.478 3.756 -24.137 1.00 77.88 106 LYS A CA 1
ATOM 859 C C . LYS A 1 106 ? 21.018 4.853 -25.103 1.00 77.88 106 LYS A C 1
ATOM 861 O O . LYS A 1 106 ? 21.033 4.663 -26.316 1.00 77.88 106 LYS A O 1
ATOM 866 N N . LYS A 1 107 ? 20.639 6.019 -24.586 1.00 85.31 107 LYS A N 1
ATOM 867 C CA . LYS A 1 107 ? 20.237 7.177 -25.389 1.00 85.31 107 LYS A CA 1
ATOM 868 C C . LYS A 1 107 ? 21.422 7.771 -26.154 1.00 85.31 107 LYS A C 1
ATOM 870 O O . LYS A 1 107 ? 21.287 8.024 -27.349 1.00 85.31 107 LYS A O 1
ATOM 875 N N . ALA A 1 108 ? 22.574 7.929 -25.502 1.00 84.94 108 ALA A N 1
ATOM 876 C CA . ALA A 1 108 ? 23.802 8.414 -26.133 1.00 84.94 108 ALA A CA 1
ATOM 877 C C . ALA A 1 108 ? 24.280 7.471 -27.249 1.00 84.94 108 ALA A C 1
ATOM 879 O O . ALA A 1 108 ? 24.513 7.905 -28.374 1.00 84.94 108 ALA A O 1
ATOM 880 N N . THR A 1 109 ? 24.319 6.164 -26.979 1.00 81.75 109 THR A N 1
ATOM 881 C CA . THR A 1 109 ? 24.722 5.152 -27.974 1.00 81.75 109 THR A CA 1
ATOM 882 C C . THR A 1 109 ? 23.777 5.095 -29.178 1.00 81.75 109 THR A C 1
ATOM 884 O O . THR A 1 109 ? 24.233 5.000 -30.317 1.00 81.75 109 THR A O 1
ATOM 887 N N . LEU A 1 110 ? 22.462 5.223 -28.967 1.00 88.00 110 LEU A N 1
ATOM 888 C CA . LEU A 1 110 ? 21.492 5.331 -30.063 1.00 88.00 110 LEU A CA 1
AT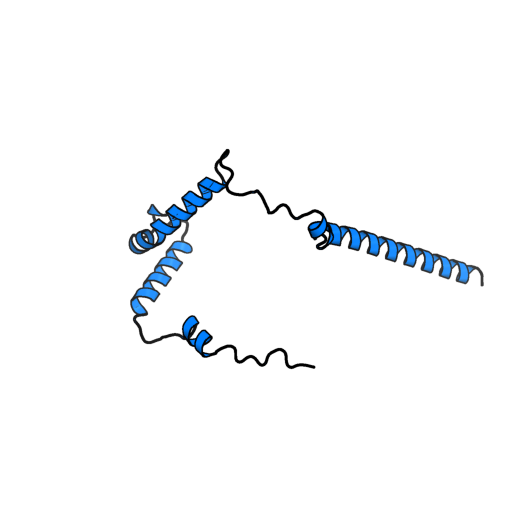OM 889 C C . LEU A 1 110 ? 21.673 6.612 -30.888 1.00 88.00 110 LEU A C 1
ATOM 891 O O . LEU A 1 110 ? 21.496 6.583 -32.106 1.00 88.00 110 LEU A O 1
ATOM 895 N N . ALA A 1 111 ? 22.007 7.735 -30.248 1.00 90.25 111 ALA A N 1
ATOM 896 C CA . ALA A 1 111 ? 22.270 8.991 -30.943 1.00 90.25 111 ALA A CA 1
ATOM 897 C C . ALA A 1 111 ? 23.539 8.902 -31.807 1.00 90.25 111 ALA A C 1
ATOM 899 O O . ALA A 1 111 ? 23.505 9.287 -32.975 1.00 90.25 111 ALA A O 1
ATOM 900 N N . GLU A 1 112 ? 24.618 8.321 -31.278 1.00 87.62 112 GLU A N 1
ATOM 901 C CA . GLU A 1 112 ? 25.853 8.077 -32.032 1.00 87.62 112 GLU A CA 1
ATOM 902 C C . GLU A 1 112 ? 25.631 7.138 -33.222 1.00 87.62 112 GLU A C 1
ATOM 904 O O . GLU A 1 112 ? 26.109 7.415 -34.322 1.00 87.62 112 GLU A O 1
ATOM 909 N N . ALA A 1 113 ? 24.869 6.056 -33.035 1.00 88.94 113 ALA A N 1
ATOM 910 C CA . ALA A 1 113 ? 24.542 5.125 -34.113 1.00 88.94 113 ALA A CA 1
ATOM 911 C C . ALA A 1 113 ? 23.741 5.807 -35.236 1.00 88.94 113 ALA A C 1
ATOM 913 O O . ALA A 1 113 ? 24.048 5.627 -36.414 1.00 88.94 113 ALA A O 1
ATOM 914 N N . LYS A 1 114 ? 22.757 6.648 -34.885 1.00 90.44 114 LYS A N 1
ATOM 915 C CA . LYS A 1 114 ? 21.998 7.439 -35.868 1.00 90.44 114 LYS A CA 1
ATOM 916 C C . LYS A 1 114 ? 22.880 8.428 -36.623 1.00 90.44 114 LYS A C 1
ATOM 918 O O . LYS A 1 114 ? 22.674 8.634 -37.816 1.00 90.44 114 LYS A O 1
ATOM 923 N N . LEU A 1 115 ? 23.837 9.048 -35.938 1.00 90.38 115 LEU A N 1
ATOM 924 C CA . LEU A 1 115 ? 24.735 10.022 -36.549 1.00 90.38 115 LEU A CA 1
ATOM 925 C C . LEU A 1 115 ? 25.704 9.345 -37.526 1.00 90.38 115 LEU A C 1
ATOM 927 O O . LEU A 1 115 ? 25.871 9.830 -38.640 1.00 90.38 115 LEU A O 1
ATOM 931 N N . LYS A 1 116 ? 26.260 8.182 -37.163 1.00 90.94 116 LYS A N 1
ATOM 932 C CA . LYS A 1 116 ? 27.084 7.369 -38.073 1.00 90.94 116 LYS A CA 1
ATOM 933 C C . LYS A 1 116 ? 26.316 6.945 -39.322 1.00 90.94 116 LYS A C 1
ATOM 935 O O . LYS A 1 116 ? 26.824 7.119 -40.422 1.00 90.94 116 LYS A O 1
ATOM 940 N N . LEU A 1 117 ? 25.079 6.480 -39.155 1.00 89.88 117 LEU A N 1
ATOM 941 C CA . LEU A 1 117 ? 24.241 6.048 -40.274 1.00 89.88 117 LEU A CA 1
ATOM 942 C C . LEU A 1 117 ? 23.927 7.200 -41.241 1.00 89.88 117 LEU A C 1
ATOM 944 O O . LEU A 1 117 ? 23.960 7.005 -42.451 1.00 89.88 117 LEU A O 1
ATOM 948 N N . ARG A 1 118 ? 23.688 8.417 -40.731 1.00 89.38 118 ARG A N 1
ATOM 949 C CA . ARG A 1 118 ? 23.528 9.607 -41.586 1.00 89.38 118 ARG A CA 1
ATOM 950 C C . ARG A 1 118 ? 24.794 9.931 -42.371 1.00 89.38 118 ARG A C 1
ATOM 952 O O . ARG A 1 118 ? 24.708 10.156 -43.570 1.00 89.38 118 ARG A O 1
ATOM 959 N N . LEU A 1 119 ? 25.956 9.905 -41.720 1.00 90.69 119 LEU A N 1
ATOM 960 C CA . LEU A 1 119 ? 27.232 10.166 -42.390 1.00 90.69 119 LEU A CA 1
ATOM 961 C C . LEU A 1 119 ? 27.547 9.117 -43.466 1.00 90.69 119 LEU A C 1
ATOM 963 O O . LEU A 1 119 ? 28.128 9.450 -44.493 1.00 90.69 119 LEU A O 1
ATOM 967 N N . GLU A 1 120 ? 27.178 7.855 -43.249 1.00 88.38 120 GLU A N 1
ATOM 968 C CA . GLU A 1 120 ? 27.313 6.797 -44.257 1.00 88.38 120 GLU A CA 1
ATOM 969 C C . GLU A 1 120 ? 26.364 7.017 -45.443 1.00 88.38 120 GLU A C 1
ATOM 971 O O . GLU A 1 120 ? 26.793 6.905 -46.588 1.00 88.38 120 GLU A O 1
ATOM 976 N N . GLN A 1 121 ? 25.110 7.407 -45.191 1.00 87.06 121 GLN A N 1
ATOM 977 C CA . GLN A 1 121 ? 24.153 7.752 -46.249 1.00 87.06 121 GLN A CA 1
ATOM 978 C C . GLN A 1 121 ? 24.604 8.966 -47.071 1.00 87.06 121 GLN A C 1
ATOM 980 O O . GLN A 1 121 ? 24.528 8.934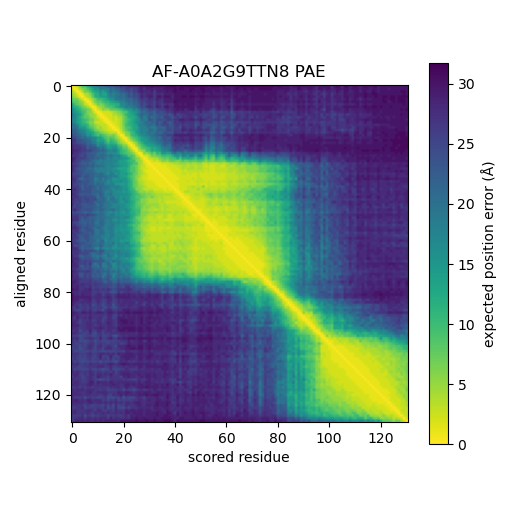 -48.295 1.00 87.06 121 GLN A O 1
ATOM 985 N N . GLU A 1 122 ? 25.112 10.012 -46.419 1.00 87.12 122 GLU A N 1
ATOM 986 C CA . GLU A 1 122 ? 25.648 11.201 -47.093 1.00 87.12 122 GLU A CA 1
ATOM 987 C C . GLU A 1 122 ? 26.883 10.868 -47.941 1.00 87.12 122 GLU A C 1
ATOM 989 O O . GLU A 1 122 ? 27.020 11.373 -49.053 1.00 87.12 122 GLU A O 1
ATOM 994 N N . LYS A 1 123 ? 27.762 9.978 -47.461 1.00 88.75 123 LYS A N 1
ATOM 995 C CA . LYS A 1 123 ? 28.911 9.496 -48.244 1.00 88.75 123 LYS A CA 1
ATOM 996 C C . LYS A 1 123 ? 28.484 8.719 -49.484 1.00 88.75 123 LYS A C 1
ATOM 998 O O . LYS A 1 123 ? 29.010 8.992 -50.555 1.00 88.75 123 LYS A O 1
ATOM 1003 N N . LEU A 1 124 ? 27.522 7.806 -49.351 1.00 84.88 124 LEU A N 1
ATOM 1004 C CA . LEU A 1 124 ? 27.006 7.029 -50.481 1.00 84.88 124 LEU A CA 1
ATOM 1005 C C . LEU A 1 124 ? 26.348 7.933 -51.533 1.00 84.88 124 LEU A C 1
ATOM 1007 O O . LEU A 1 124 ? 26.609 7.776 -52.719 1.00 84.88 124 LEU A O 1
ATOM 1011 N N . GLN A 1 125 ? 25.576 8.938 -51.107 1.00 83.00 125 GLN A N 1
ATOM 1012 C CA . GLN A 1 125 ? 24.979 9.919 -52.023 1.00 83.00 125 GLN A CA 1
ATOM 1013 C C . GLN A 1 125 ? 26.029 10.785 -52.732 1.00 83.00 125 GLN A C 1
ATOM 1015 O O . GLN A 1 125 ? 25.865 11.122 -53.902 1.00 83.00 125 GLN A O 1
ATOM 1020 N N . LEU A 1 126 ? 27.111 11.155 -52.042 1.00 82.94 126 LEU A N 1
ATOM 1021 C CA . LEU A 1 126 ? 28.221 11.894 -52.647 1.00 82.94 126 LEU A CA 1
ATOM 1022 C C . LEU A 1 126 ? 29.017 11.040 -53.639 1.00 82.94 126 LEU A C 1
ATOM 1024 O O . LEU A 1 126 ? 29.503 11.577 -54.630 1.00 82.94 126 LEU A O 1
ATOM 1028 N N . GLU A 1 127 ? 29.162 9.739 -53.391 1.00 79.12 127 GLU A N 1
ATOM 1029 C CA . GLU A 1 127 ? 29.787 8.803 -54.331 1.00 79.12 127 GLU A CA 1
ATOM 1030 C C . GLU A 1 127 ? 28.904 8.570 -55.567 1.00 79.12 127 GLU A C 1
ATOM 1032 O O . GLU A 1 127 ? 29.419 8.614 -56.682 1.00 79.12 127 GLU A O 1
ATOM 1037 N N . GLU A 1 128 ? 27.582 8.442 -55.401 1.00 76.88 128 GLU A N 1
ATOM 1038 C CA . GLU A 1 128 ? 26.621 8.341 -56.514 1.00 76.88 128 GLU A CA 1
ATOM 1039 C C . GLU A 1 128 ? 26.545 9.611 -57.376 1.00 76.88 128 GLU A C 1
ATOM 1041 O O . GLU A 1 128 ? 26.296 9.517 -58.571 1.00 76.88 128 GLU A O 1
ATOM 1046 N N . GLN A 1 129 ? 26.769 10.801 -56.808 1.00 67.88 129 GLN A N 1
ATOM 1047 C CA . GLN A 1 129 ? 26.806 12.059 -57.573 1.00 67.88 129 GLN A CA 1
ATOM 1048 C C . GLN A 1 129 ? 28.136 12.300 -58.304 1.00 67.88 129 GLN A C 1
ATOM 1050 O O . GLN A 1 129 ? 28.235 13.230 -59.107 1.00 67.88 129 GLN A O 1
ATOM 1055 N N . ARG A 1 130 ? 29.180 11.527 -57.981 1.00 70.00 130 ARG A N 1
ATOM 1056 C CA . ARG A 1 130 ? 30.547 11.722 -58.488 1.00 70.00 130 ARG A CA 1
ATOM 1057 C C . ARG A 1 130 ? 30.979 10.649 -59.496 1.00 70.00 130 ARG A C 1
ATOM 1059 O O . ARG A 1 130 ? 32.041 10.818 -60.099 1.00 70.00 130 ARG A O 1
ATOM 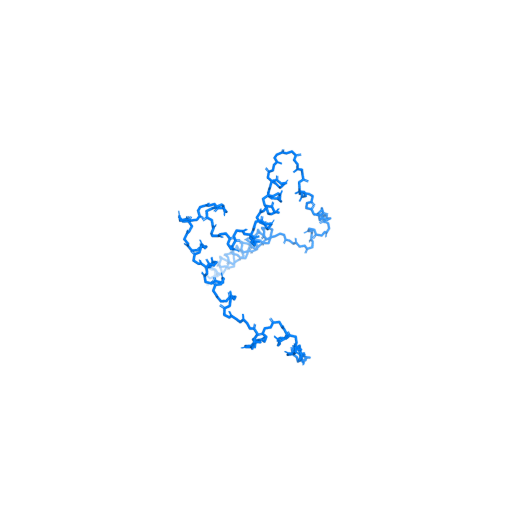1066 N N . GLY A 1 131 ? 30.190 9.584 -59.656 1.00 54.38 131 GLY A N 1
ATOM 1067 C CA . GLY A 1 131 ? 30.259 8.617 -6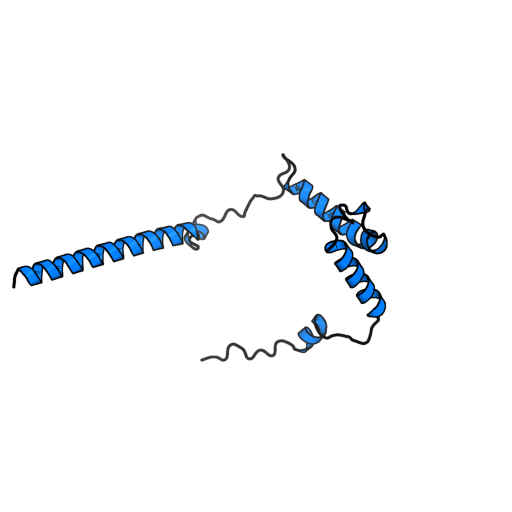0.761 1.00 54.38 131 GLY A CA 1
ATOM 1068 C C . GLY A 1 131 ? 29.293 8.975 -61.882 1.00 54.38 131 GLY A C 1
ATOM 1069 O O . GLY A 1 131 ? 29.611 8.616 -63.036 1.00 54.38 131 GLY A O 1
#

pLDDT: mean 73.39, std 15.76, range [40.03, 92.62]

Sequence (131 aa):
MERVGSEKRDERLYLKEYGLDEGTALGNEDELAHLYHDVMMNSALYPSLESVPSRLYDILREWHSSANAYTQRITKDGETYAARLPVVRPSARLRTKSCSEWYEVKKATLAEAKLKLRLEQEKLQLEEQRG

Foldseek 3Di:
DPPPPPPPPPVVVVCVVPVPPVPPDCPVVVVVVVLVVVLVVCCVQVVDLVSRPPVVSVVCVVVVVVVVVVVCQVPPPPRPPDPPPPPCPVVNCVVDPPPVSVVVVVVVVVVVVVVVVVVVVVVVVVVVVVD

Organism: Teladorsagia circumcincta (NCBI:txid45464)

Secondary structure (DSSP, 8-state):
---TT-----HHHHHHHH---TTS-HHHHHHHHHHHHHHHH-TTT--SGGGS-HHHHHHHHHHHHHHHHHHHHHHSTT---S-------HHHHTTS--HHHHHHHHHHHHHHHHHHHHHHHHHHHHHHTT-